Protein AF-A0A1G1FJ34-F1 (afdb_monomer_lite)

pLDDT: mean 71.68, std 17.14, range [36.81, 92.06]

Radius of gyration: 12.67 Å; chains: 1; bounding box: 33×22×34 Å

Foldseek 3Di:
DDDDQPPPQLDQDVVLCVVVVHDPVPRDGPVVPPDLVSQLVVQLVVCVVVVHDNVVSNVSSNVRSVVSVVSSVD

Sequence (74 aa):
MGYKIKTGKAKIPEAIKNILGITDEDVISYDHCNSAEEIEIEMLADYLRRGMSEERAKYLAKEASRDLWDASEK

Structure (mmCIF, N/CA/C/O backbone):
data_AF-A0A1G1FJ34-F1
#
_entry.id   AF-A0A1G1FJ34-F1
#
loop_
_atom_site.group_PDB
_atom_site.id
_atom_site.type_symbol
_atom_site.label_atom_id
_atom_site.label_alt_id
_atom_site.label_comp_id
_atom_site.label_asym_id
_atom_site.label_entity_id
_atom_site.label_seq_id
_atom_site.pdbx_PDB_ins_code
_atom_site.Cartn_x
_atom_site.Cartn_y
_atom_site.Cartn_z
_atom_site.occupancy
_atom_site.B_iso_or_equiv
_atom_site.auth_seq_id
_atom_site.auth_comp_id
_atom_site.auth_asym_id
_atom_site.auth_atom_id
_atom_site.pdbx_PDB_model_num
ATOM 1 N N . MET A 1 1 ? 20.281 14.157 -21.302 1.00 37.00 1 MET A N 1
ATOM 2 C CA . MET A 1 1 ? 19.735 12.784 -21.374 1.00 37.00 1 MET A CA 1
ATOM 3 C C . MET A 1 1 ? 18.445 12.773 -20.574 1.00 37.00 1 MET A C 1
ATOM 5 O O . MET A 1 1 ? 18.511 12.810 -19.357 1.00 37.00 1 MET A O 1
ATOM 9 N N . GLY A 1 2 ? 17.293 12.876 -21.239 1.00 36.81 2 GLY A N 1
ATOM 10 C CA . GLY A 1 2 ? 15.992 12.806 -20.569 1.00 36.81 2 GLY A CA 1
ATOM 11 C C . GLY A 1 2 ? 15.559 11.349 -20.481 1.00 36.81 2 GLY A C 1
ATOM 12 O O . GLY A 1 2 ? 15.424 10.698 -21.517 1.00 36.81 2 GLY A O 1
ATOM 13 N N . TYR A 1 3 ? 15.391 10.825 -19.271 1.00 38.53 3 TYR A N 1
ATOM 14 C CA . TYR A 1 3 ? 14.883 9.474 -19.069 1.00 38.53 3 TYR A CA 1
ATOM 15 C C . TYR A 1 3 ? 13.375 9.485 -19.328 1.00 38.53 3 TYR A C 1
ATOM 17 O O . TYR A 1 3 ? 12.605 10.086 -18.585 1.00 38.53 3 TYR A O 1
ATOM 25 N N . LYS A 1 4 ? 12.955 8.872 -20.439 1.00 37.53 4 LYS A N 1
ATOM 26 C CA . LYS A 1 4 ? 11.542 8.595 -20.708 1.00 37.53 4 LYS A CA 1
ATOM 27 C C . LYS A 1 4 ? 11.122 7.436 -19.811 1.00 37.53 4 LYS A C 1
ATOM 29 O O . LYS A 1 4 ? 11.420 6.286 -20.131 1.00 37.53 4 LYS A O 1
ATOM 34 N N . ILE A 1 5 ? 10.450 7.744 -18.708 1.00 41.25 5 ILE A N 1
ATOM 35 C CA . ILE A 1 5 ? 9.765 6.743 -17.892 1.00 41.25 5 ILE A CA 1
ATOM 36 C C . ILE A 1 5 ? 8.620 6.205 -18.755 1.00 41.25 5 ILE A C 1
ATOM 38 O O . ILE A 1 5 ? 7.747 6.953 -19.201 1.00 41.25 5 ILE A O 1
ATOM 42 N N . LYS A 1 6 ? 8.699 4.921 -19.114 1.00 40.62 6 LYS A N 1
ATOM 43 C CA . LYS A 1 6 ? 7.618 4.229 -19.815 1.00 40.62 6 LYS A CA 1
ATOM 44 C C . LYS A 1 6 ? 6.436 4.193 -18.853 1.00 40.62 6 LYS A C 1
ATOM 46 O O . LYS A 1 6 ? 6.585 3.704 -17.743 1.00 40.62 6 LYS A O 1
ATOM 51 N N . THR A 1 7 ? 5.291 4.705 -19.288 1.00 40.47 7 THR A N 1
ATOM 52 C CA . THR A 1 7 ? 4.011 4.659 -18.576 1.00 40.47 7 THR A CA 1
ATOM 53 C C . THR A 1 7 ? 3.532 3.212 -18.442 1.00 40.47 7 THR A C 1
ATOM 55 O O . THR A 1 7 ? 2.662 2.737 -19.174 1.00 40.47 7 THR A O 1
ATOM 58 N N . GLY A 1 8 ? 4.145 2.466 -17.529 1.00 41.22 8 GLY A N 1
ATOM 59 C CA . GLY A 1 8 ? 3.584 1.233 -17.014 1.00 41.22 8 GLY A CA 1
ATOM 60 C C . GLY A 1 8 ? 2.515 1.636 -16.020 1.00 41.22 8 GLY A C 1
ATOM 61 O O . GLY A 1 8 ? 2.851 2.064 -14.930 1.00 41.22 8 GLY A O 1
ATOM 62 N N . LYS A 1 9 ? 1.236 1.538 -16.400 1.00 46.44 9 LYS A N 1
ATOM 63 C CA . LYS A 1 9 ? 0.129 1.648 -15.445 1.00 46.44 9 LYS A CA 1
ATOM 64 C C . LYS A 1 9 ? 0.421 0.652 -14.324 1.00 46.44 9 LYS A C 1
ATOM 66 O O . LYS A 1 9 ? 0.277 -0.550 -14.569 1.00 46.44 9 LYS A O 1
ATOM 71 N N . ALA A 1 10 ? 0.883 1.113 -13.164 1.00 49.44 10 ALA A N 1
ATOM 72 C CA . ALA A 1 10 ? 1.134 0.238 -12.032 1.00 49.44 10 ALA A CA 1
ATOM 73 C C . ALA A 1 10 ? -0.213 -0.391 -11.659 1.00 49.44 10 ALA A C 1
ATOM 75 O O . ALA A 1 10 ? -1.117 0.264 -11.142 1.00 49.44 10 ALA A O 1
ATOM 76 N N . LYS A 1 11 ? -0.414 -1.649 -12.059 1.00 53.72 11 LYS A N 1
ATOM 77 C CA . LYS A 1 11 ? -1.654 -2.362 -11.775 1.00 53.72 11 LYS A CA 1
ATOM 78 C C . LYS A 1 11 ? -1.637 -2.679 -10.290 1.00 53.72 11 LYS A C 1
ATOM 80 O O . LYS A 1 11 ? -0.796 -3.459 -9.853 1.00 53.72 11 LYS A O 1
ATOM 85 N N . ILE A 1 12 ? -2.573 -2.101 -9.539 1.00 57.03 12 ILE A N 1
ATOM 86 C CA . ILE A 1 12 ? -2.787 -2.452 -8.133 1.00 57.03 12 ILE A CA 1
ATOM 87 C C . ILE A 1 12 ? -2.965 -3.980 -8.043 1.00 57.03 12 ILE A C 1
ATOM 89 O O . ILE A 1 12 ? -3.809 -4.524 -8.767 1.00 57.03 12 ILE A O 1
ATOM 93 N N . PRO A 1 13 ? -2.186 -4.686 -7.202 1.00 64.81 13 PRO A N 1
ATOM 94 C CA . PRO A 1 13 ? -2.350 -6.117 -6.982 1.00 64.81 13 PRO A CA 1
ATOM 95 C C . PRO A 1 13 ? -3.791 -6.487 -6.606 1.00 64.81 13 PRO A C 1
ATOM 97 O O . PRO A 1 13 ? -4.442 -5.811 -5.810 1.00 64.81 13 PRO A O 1
ATOM 100 N N . GLU A 1 14 ? -4.295 -7.594 -7.149 1.00 64.25 14 GLU A N 1
ATOM 101 C CA . GLU A 1 14 ? -5.690 -8.031 -6.969 1.00 64.25 14 GLU A CA 1
ATOM 102 C C . GLU A 1 14 ? -6.047 -8.309 -5.497 1.00 64.25 14 GLU A C 1
ATOM 104 O O . GLU A 1 14 ? -7.168 -8.056 -5.057 1.00 64.25 14 GLU A O 1
ATOM 109 N N . ALA A 1 15 ? -5.063 -8.735 -4.700 1.00 60.50 15 ALA A N 1
ATOM 110 C CA . ALA A 1 15 ? -5.203 -8.891 -3.254 1.00 60.50 15 ALA A CA 1
ATOM 111 C C . ALA A 1 15 ? -5.576 -7.568 -2.563 1.00 60.50 15 ALA A C 1
ATOM 113 O O . ALA A 1 15 ? -6.461 -7.540 -1.711 1.00 60.50 15 ALA A O 1
ATOM 114 N N . ILE A 1 16 ? -4.956 -6.464 -2.981 1.00 60.09 16 ILE A N 1
ATOM 115 C CA . ILE A 1 16 ? -5.216 -5.130 -2.435 1.00 60.09 16 ILE A CA 1
ATOM 116 C C . ILE A 1 16 ? -6.589 -4.638 -2.901 1.00 60.09 16 ILE A C 1
ATOM 118 O O . ILE A 1 16 ? -7.359 -4.128 -2.089 1.00 60.09 16 ILE A O 1
ATOM 122 N N . LYS A 1 17 ? -6.959 -4.886 -4.165 1.00 63.88 17 LYS A N 1
ATOM 123 C CA . LYS A 1 17 ? -8.303 -4.557 -4.673 1.00 63.88 17 LYS A CA 1
ATOM 124 C C . LYS A 1 17 ? -9.412 -5.217 -3.854 1.00 63.88 17 LYS A C 1
ATOM 126 O O . LYS A 1 17 ? -10.354 -4.544 -3.441 1.00 63.88 17 LYS A O 1
ATOM 131 N N . ASN A 1 18 ? -9.253 -6.506 -3.553 1.00 63.31 18 ASN A N 1
ATOM 132 C CA . ASN A 1 18 ? -10.211 -7.274 -2.756 1.00 63.31 18 ASN A CA 1
ATOM 133 C C . ASN A 1 18 ? -10.311 -6.786 -1.303 1.00 63.31 18 ASN A C 1
ATOM 135 O O . ASN A 1 18 ? -11.402 -6.778 -0.737 1.00 63.31 18 ASN A O 1
ATOM 139 N N . ILE A 1 19 ? -9.202 -6.349 -0.697 1.00 63.31 19 ILE A N 1
ATOM 140 C CA . ILE A 1 19 ? -9.199 -5.799 0.670 1.00 63.31 19 ILE A CA 1
ATOM 141 C C . ILE A 1 19 ? -9.916 -4.442 0.728 1.00 63.31 19 ILE A C 1
ATOM 143 O O . ILE A 1 19 ? -10.567 -4.131 1.727 1.00 63.31 19 ILE A O 1
ATOM 147 N N . LEU A 1 20 ? -9.794 -3.638 -0.329 1.00 56.38 20 LEU A N 1
ATOM 148 C CA . LEU A 1 20 ? -10.304 -2.267 -0.383 1.00 56.38 20 LEU A CA 1
ATOM 149 C C . LEU A 1 20 ? -11.692 -2.131 -1.019 1.00 56.38 20 LEU A C 1
ATOM 151 O O . LEU A 1 20 ? -12.272 -1.045 -0.964 1.00 56.38 20 LEU A O 1
ATOM 155 N N . GLY A 1 21 ? -12.207 -3.197 -1.638 1.00 60.03 21 GLY A N 1
ATOM 156 C CA . GLY A 1 21 ? -13.472 -3.179 -2.372 1.00 60.03 21 GLY A CA 1
ATOM 157 C C . GLY A 1 21 ? -13.464 -2.227 -3.572 1.00 60.03 21 GLY A C 1
ATOM 158 O O . GLY A 1 21 ? -14.512 -1.694 -3.921 1.00 60.03 21 GLY A O 1
ATOM 159 N N . ILE A 1 22 ? -12.290 -1.972 -4.161 1.00 58.25 22 ILE A N 1
ATOM 160 C CA . ILE A 1 22 ? -12.142 -1.126 -5.354 1.00 58.25 22 ILE A CA 1
ATOM 161 C C . ILE A 1 22 ? -12.251 -1.963 -6.621 1.00 58.25 22 ILE A C 1
ATOM 163 O O . ILE A 1 22 ? -11.774 -3.099 -6.677 1.00 58.25 22 ILE A O 1
ATOM 167 N N . THR A 1 23 ? -12.868 -1.385 -7.644 1.00 56.59 23 THR A N 1
ATOM 168 C CA . THR A 1 23 ? -12.984 -2.010 -8.964 1.00 56.59 23 THR A CA 1
ATOM 169 C C . THR A 1 23 ? -11.837 -1.560 -9.870 1.00 56.59 23 THR A C 1
ATOM 171 O O . THR A 1 23 ? -11.127 -0.606 -9.561 1.00 56.59 23 THR A O 1
ATOM 174 N N . ASP A 1 24 ? -11.645 -2.218 -11.016 1.00 53.44 24 ASP A N 1
ATOM 175 C CA . ASP A 1 24 ? -10.700 -1.755 -12.046 1.00 53.44 24 ASP A CA 1
ATOM 176 C C . ASP A 1 24 ? -11.027 -0.354 -12.600 1.00 53.44 24 ASP A C 1
ATOM 178 O O . ASP A 1 24 ? -10.185 0.241 -13.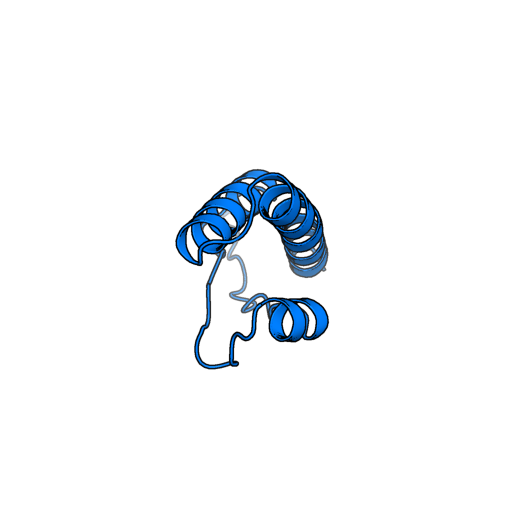270 1.00 53.44 24 ASP A O 1
ATOM 182 N N . GLU A 1 25 ? -12.224 0.177 -12.329 1.00 52.00 25 GLU A N 1
ATOM 183 C CA . GLU A 1 25 ? -12.642 1.527 -12.719 1.00 52.00 25 GLU A CA 1
ATOM 184 C C . GLU A 1 25 ? -12.123 2.606 -11.748 1.00 52.00 25 GLU A C 1
ATOM 186 O O . GLU A 1 25 ? -11.930 3.753 -12.154 1.00 52.00 25 GLU A O 1
ATOM 191 N N . ASP A 1 26 ? -11.785 2.238 -10.507 1.00 55.12 26 ASP A N 1
ATOM 192 C CA . ASP A 1 26 ? -11.136 3.103 -9.512 1.00 55.12 26 ASP A CA 1
ATOM 193 C C . ASP A 1 26 ? -9.612 3.123 -9.724 1.00 55.12 26 ASP A C 1
ATOM 195 O O . ASP A 1 26 ? -8.822 2.746 -8.852 1.00 55.12 26 ASP A O 1
ATOM 199 N N . VAL A 1 27 ? -9.172 3.516 -10.922 1.00 55.25 27 VAL A N 1
ATOM 200 C CA . VAL A 1 27 ? -7.742 3.598 -11.249 1.00 55.25 27 VAL A CA 1
ATOM 201 C C . VAL A 1 27 ? -7.111 4.759 -10.480 1.00 55.25 27 VAL A C 1
ATOM 203 O O . VAL A 1 27 ? -7.147 5.905 -10.926 1.00 55.25 27 VAL A O 1
ATOM 206 N N . ILE A 1 28 ? -6.498 4.460 -9.337 1.00 63.69 28 ILE A N 1
ATOM 207 C CA . ILE A 1 28 ? -5.598 5.392 -8.658 1.00 63.69 28 ILE A CA 1
ATOM 208 C C . ILE A 1 28 ? -4.222 5.251 -9.318 1.00 63.69 28 ILE A C 1
ATOM 210 O O . ILE A 1 28 ? -3.625 4.175 -9.295 1.00 63.69 28 ILE A O 1
ATOM 214 N N . SER A 1 29 ? -3.758 6.317 -9.974 1.00 69.12 29 SER A N 1
ATOM 215 C CA . SER A 1 29 ? -2.394 6.400 -10.505 1.00 69.12 29 SER A CA 1
ATOM 216 C C . SER A 1 29 ? -1.494 7.056 -9.466 1.00 69.12 29 SER A C 1
ATOM 218 O O . SER A 1 29 ? -1.873 8.055 -8.859 1.00 69.12 29 SER A O 1
ATOM 220 N N . TYR A 1 30 ? -0.304 6.487 -9.310 1.00 78.88 30 TYR A N 1
ATOM 221 C CA . TYR A 1 30 ? 0.769 6.998 -8.461 1.00 78.88 30 TYR A CA 1
ATOM 222 C C . TYR A 1 30 ? 2.007 7.363 -9.292 1.00 78.88 30 TYR A C 1
ATOM 224 O O . TYR A 1 30 ? 3.117 7.426 -8.776 1.00 78.88 30 TYR A O 1
ATOM 232 N N . ASP A 1 31 ? 1.830 7.585 -10.600 1.00 74.50 31 ASP A N 1
ATOM 233 C CA . ASP A 1 31 ? 2.934 7.827 -11.540 1.00 74.50 31 ASP A CA 1
ATOM 234 C C . ASP A 1 31 ? 3.669 9.156 -11.261 1.00 74.50 31 ASP A C 1
ATOM 236 O O . ASP A 1 31 ? 4.764 9.385 -11.773 1.00 74.50 31 ASP A O 1
ATOM 240 N N . HIS A 1 32 ? 3.059 10.055 -10.480 1.00 79.19 32 HIS A N 1
ATOM 241 C CA . HIS A 1 32 ? 3.656 11.315 -10.029 1.00 79.19 32 HIS A CA 1
ATOM 242 C C . HIS A 1 32 ? 4.461 11.181 -8.732 1.00 79.19 32 HIS A C 1
ATOM 244 O O . HIS A 1 32 ? 5.209 12.104 -8.401 1.00 79.19 32 HIS A O 1
ATOM 250 N N . CYS A 1 33 ? 4.322 10.070 -8.005 1.00 82.81 33 CYS A N 1
ATOM 251 C CA . CYS A 1 33 ? 5.095 9.801 -6.800 1.00 82.81 33 CYS A CA 1
ATOM 252 C C . CYS A 1 33 ? 6.533 9.418 -7.182 1.00 82.81 33 CYS A C 1
ATOM 254 O O . CYS A 1 33 ? 6.766 8.611 -8.080 1.00 82.81 33 CYS A O 1
ATOM 256 N N . ASN A 1 34 ? 7.512 9.981 -6.479 1.00 85.06 34 ASN A N 1
ATOM 257 C CA . ASN A 1 34 ? 8.941 9.761 -6.716 1.00 85.06 34 ASN A CA 1
ATOM 258 C C . ASN A 1 34 ? 9.570 8.845 -5.657 1.00 85.06 34 ASN A C 1
ATOM 260 O O . ASN A 1 34 ? 10.780 8.615 -5.672 1.00 85.06 34 ASN A O 1
ATOM 264 N N . SER A 1 35 ? 8.762 8.343 -4.724 1.00 86.00 35 SER A N 1
ATOM 265 C CA . SER A 1 35 ? 9.182 7.442 -3.658 1.00 86.00 35 SER A CA 1
ATOM 266 C C . SER A 1 35 ? 8.026 6.561 -3.185 1.00 86.00 35 SER A C 1
ATOM 268 O O . SER A 1 35 ? 6.860 6.953 -3.257 1.00 86.00 35 SER A O 1
ATOM 270 N N . ALA A 1 36 ? 8.352 5.393 -2.624 1.00 84.50 36 ALA A N 1
ATOM 271 C CA . ALA A 1 36 ? 7.372 4.530 -1.961 1.00 84.50 36 ALA A CA 1
ATOM 272 C C . ALA A 1 36 ? 6.677 5.227 -0.771 1.00 84.50 36 ALA A C 1
ATOM 274 O O . ALA A 1 36 ? 5.524 4.931 -0.474 1.00 84.50 36 ALA A O 1
ATOM 275 N N . GLU A 1 37 ? 7.352 6.174 -0.112 1.00 87.81 37 GLU A N 1
ATOM 276 C CA . GLU A 1 37 ? 6.788 6.950 1.000 1.00 87.81 37 GLU A CA 1
ATOM 277 C C . GLU A 1 37 ? 5.679 7.908 0.528 1.00 87.81 37 GLU A C 1
ATOM 279 O O . GLU A 1 37 ? 4.643 8.019 1.177 1.00 87.81 37 GLU A O 1
ATOM 284 N N . GLU A 1 38 ? 5.830 8.541 -0.639 1.00 85.44 38 GLU A N 1
ATOM 285 C CA . GLU A 1 38 ? 4.765 9.372 -1.226 1.00 85.44 38 GLU A CA 1
ATOM 286 C C . GLU A 1 38 ? 3.531 8.538 -1.602 1.00 85.44 38 GLU A C 1
ATOM 288 O O . GLU A 1 38 ? 2.403 8.948 -1.321 1.00 85.44 38 GLU A O 1
ATOM 293 N N . ILE A 1 39 ? 3.738 7.334 -2.148 1.00 86.19 39 ILE A N 1
ATOM 294 C CA . ILE A 1 39 ? 2.648 6.385 -2.430 1.00 86.19 39 ILE A CA 1
ATOM 295 C C . ILE A 1 39 ? 1.950 5.973 -1.125 1.00 86.19 39 ILE A C 1
ATOM 297 O O . ILE A 1 39 ? 0.720 5.952 -1.059 1.00 86.19 39 ILE A O 1
ATOM 301 N N . GLU A 1 40 ? 2.721 5.681 -0.071 1.00 90.69 40 GLU A N 1
ATOM 302 C CA . GLU A 1 40 ? 2.196 5.328 1.254 1.00 90.69 40 GLU A CA 1
ATO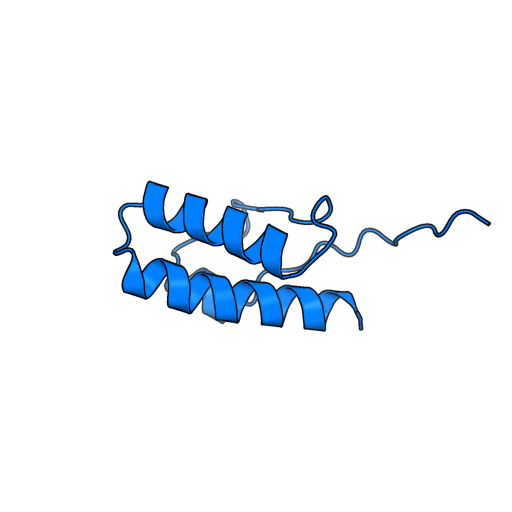M 303 C C . GLU A 1 40 ? 1.292 6.431 1.812 1.00 90.69 40 GLU A C 1
ATOM 305 O O . GLU A 1 40 ? 0.192 6.144 2.285 1.00 90.69 40 GLU A O 1
ATOM 310 N N . ILE A 1 41 ? 1.718 7.693 1.735 1.00 88.44 41 ILE A N 1
ATOM 311 C CA . ILE A 1 41 ? 0.959 8.834 2.263 1.00 88.44 41 ILE A CA 1
ATOM 312 C C . ILE A 1 41 ? -0.372 9.003 1.522 1.00 88.44 41 ILE A C 1
ATOM 314 O O . ILE A 1 41 ? -1.411 9.192 2.162 1.00 88.44 41 ILE A O 1
ATOM 318 N N . GLU A 1 42 ? -0.368 8.916 0.192 1.00 87.69 42 GLU A N 1
ATOM 319 C CA . GLU A 1 42 ? -1.594 9.053 -0.601 1.00 87.69 42 GLU A CA 1
ATOM 320 C C . GLU A 1 42 ? -2.568 7.894 -0.362 1.00 87.69 42 GLU A C 1
ATOM 322 O O . GLU A 1 42 ? -3.771 8.114 -0.194 1.00 87.69 42 GLU A O 1
ATOM 327 N N . MET A 1 43 ? -2.054 6.666 -0.258 1.00 86.50 43 MET A N 1
ATOM 328 C CA . MET A 1 43 ? -2.849 5.494 0.118 1.00 86.50 43 MET A CA 1
ATOM 329 C C . MET A 1 43 ? -3.439 5.620 1.520 1.00 86.50 43 MET A C 1
ATOM 331 O O . MET A 1 43 ? -4.625 5.360 1.723 1.00 86.50 43 MET A O 1
ATOM 335 N N . LEU A 1 44 ? -2.632 6.057 2.486 1.00 88.62 44 LEU A N 1
ATOM 336 C CA . LEU A 1 44 ? -3.069 6.278 3.858 1.00 88.62 44 LEU A CA 1
ATOM 337 C C . LEU A 1 44 ? -4.200 7.312 3.916 1.00 88.62 44 LEU A C 1
ATOM 339 O O . LEU A 1 44 ? -5.219 7.071 4.569 1.00 88.62 44 LEU A O 1
ATOM 343 N N . ALA A 1 45 ? -4.050 8.438 3.215 1.00 85.00 45 ALA A N 1
ATOM 344 C CA . ALA A 1 45 ? -5.076 9.473 3.142 1.00 85.00 45 ALA A CA 1
ATOM 345 C C . ALA A 1 45 ? -6.384 8.940 2.533 1.00 85.00 45 ALA A C 1
ATOM 347 O O . ALA A 1 45 ? -7.466 9.226 3.054 1.00 85.00 45 ALA A O 1
ATOM 348 N N . ASP A 1 46 ? -6.302 8.121 1.480 1.00 83.81 46 ASP A N 1
ATOM 349 C CA . ASP A 1 46 ? -7.477 7.499 0.868 1.00 83.81 46 ASP A CA 1
ATOM 350 C C . ASP A 1 46 ? -8.178 6.512 1.816 1.00 83.81 46 ASP A C 1
ATOM 352 O O . ASP A 1 46 ? -9.402 6.544 1.963 1.00 83.81 46 ASP A O 1
ATOM 356 N N . TYR A 1 47 ? -7.419 5.676 2.525 1.00 84.94 47 TYR A N 1
ATOM 357 C CA . TYR A 1 47 ? -7.969 4.718 3.487 1.00 84.94 47 TYR A CA 1
ATOM 358 C C . TYR A 1 47 ? -8.651 5.404 4.669 1.00 84.94 47 TYR A C 1
ATOM 360 O O . TYR A 1 47 ? -9.758 5.016 5.054 1.00 84.94 47 TYR A O 1
ATOM 368 N N . LEU A 1 48 ? -8.042 6.458 5.214 1.00 83.44 48 LEU A N 1
ATOM 369 C CA . LEU A 1 48 ? -8.650 7.265 6.271 1.00 83.44 48 LEU A CA 1
ATOM 370 C C . LEU A 1 48 ? -9.931 7.954 5.783 1.00 83.44 48 LEU A C 1
ATOM 372 O O . LEU A 1 48 ? -10.941 7.943 6.486 1.00 83.44 48 LEU A O 1
ATOM 376 N N . ARG A 1 49 ? -9.936 8.485 4.552 1.00 80.25 49 ARG A N 1
ATOM 377 C CA . ARG A 1 49 ? -11.122 9.099 3.926 1.00 80.25 49 ARG A CA 1
ATOM 378 C C . ARG A 1 49 ? -12.284 8.113 3.776 1.00 80.25 49 ARG A C 1
ATOM 380 O O . ARG A 1 49 ? -13.440 8.512 3.890 1.00 80.25 49 ARG A O 1
ATOM 387 N N . ARG A 1 50 ? -11.990 6.829 3.566 1.00 80.50 50 ARG A N 1
ATOM 388 C CA . ARG A 1 50 ? -12.980 5.736 3.521 1.00 80.50 50 ARG A CA 1
ATOM 389 C C . ARG A 1 50 ? -13.470 5.291 4.904 1.00 80.50 50 ARG A C 1
ATOM 391 O O . ARG A 1 50 ? -14.282 4.375 4.989 1.00 80.50 50 ARG A O 1
ATOM 398 N N . GLY A 1 51 ? -12.991 5.915 5.980 1.00 84.69 51 GLY A N 1
ATOM 399 C CA . GLY A 1 51 ? -13.372 5.585 7.352 1.00 84.69 51 GLY A CA 1
ATOM 400 C C . GLY A 1 51 ? -12.638 4.371 7.923 1.00 84.69 51 GLY A C 1
ATOM 401 O O . GLY A 1 51 ? -13.113 3.769 8.887 1.00 84.69 51 GLY A O 1
ATOM 402 N N . MET A 1 52 ? -11.497 3.983 7.344 1.00 88.88 52 MET A N 1
ATOM 403 C CA . MET A 1 52 ? -10.655 2.934 7.915 1.00 88.88 52 MET A CA 1
ATOM 404 C C . MET A 1 52 ? -9.978 3.420 9.203 1.00 88.88 52 MET A C 1
ATOM 406 O O . MET A 1 52 ? -9.650 4.597 9.343 1.00 88.88 52 MET A O 1
ATOM 410 N N . SER A 1 53 ? -9.734 2.504 10.145 1.00 92.06 53 SER A N 1
ATOM 411 C CA . SER A 1 53 ? -8.959 2.819 11.344 1.00 92.06 53 SER A CA 1
ATOM 412 C C . SER A 1 53 ? -7.510 3.159 10.996 1.00 92.06 53 SER A C 1
ATOM 414 O O . SER A 1 53 ? -6.908 2.531 10.127 1.00 92.06 53 SER A O 1
ATOM 416 N N . GLU A 1 54 ? -6.934 4.122 11.715 1.00 88.88 54 GLU A N 1
ATOM 417 C CA . GLU A 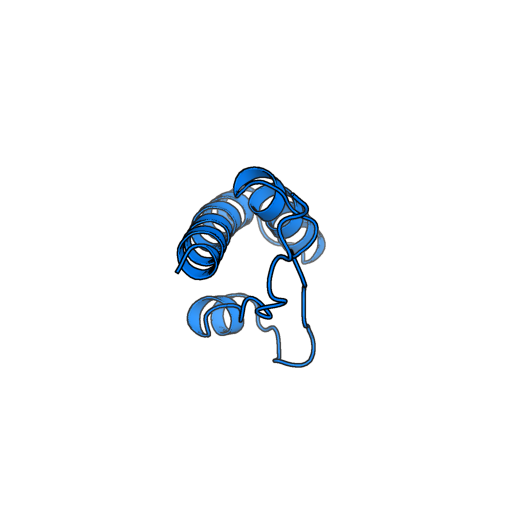1 54 ? -5.585 4.633 11.450 1.00 88.88 54 GLU A CA 1
ATOM 418 C C . GLU A 1 54 ? -4.513 3.536 11.472 1.00 88.88 54 GLU A C 1
ATOM 420 O O . GLU A 1 54 ? -3.665 3.481 10.587 1.00 88.88 54 GLU A O 1
ATOM 425 N N . GLU A 1 55 ? -4.576 2.627 12.444 1.00 91.69 55 GLU A N 1
ATOM 426 C CA . GLU A 1 55 ? -3.623 1.520 12.572 1.00 91.69 55 GLU A CA 1
ATOM 427 C C . GLU A 1 55 ? -3.667 0.583 11.357 1.00 91.69 55 GLU A C 1
ATOM 429 O O . GLU A 1 55 ? -2.633 0.246 10.778 1.00 91.69 55 GLU A O 1
ATOM 434 N N . ARG A 1 56 ? -4.878 0.225 10.914 1.00 86.88 56 ARG A N 1
ATOM 435 C CA . ARG A 1 56 ? -5.081 -0.647 9.754 1.00 86.88 56 ARG A CA 1
ATOM 436 C C . ARG A 1 56 ? -4.714 0.061 8.453 1.00 86.88 56 ARG A C 1
ATOM 438 O O . ARG A 1 56 ? -4.108 -0.554 7.581 1.00 86.88 56 ARG A O 1
ATOM 445 N N . ALA A 1 57 ? -5.055 1.340 8.338 1.00 86.69 57 ALA A N 1
ATOM 446 C CA . ALA A 1 57 ? -4.742 2.159 7.179 1.00 86.69 57 ALA A CA 1
ATOM 447 C C . ALA A 1 57 ? -3.225 2.310 6.999 1.00 86.69 57 ALA A C 1
ATOM 449 O O . ALA A 1 57 ? -2.728 2.097 5.899 1.00 86.69 57 ALA A O 1
ATOM 450 N N . LYS A 1 58 ? -2.478 2.581 8.078 1.00 90.06 58 LYS A N 1
ATOM 451 C CA . LYS A 1 58 ? -1.007 2.652 8.042 1.00 90.06 58 LYS A CA 1
ATOM 452 C C . LYS A 1 58 ? -0.381 1.327 7.631 1.00 90.06 58 LYS A C 1
ATOM 454 O O . LYS A 1 58 ? 0.498 1.306 6.778 1.00 90.06 58 LYS A O 1
ATOM 459 N N . TYR A 1 59 ? -0.849 0.226 8.219 1.00 90.31 59 TYR A N 1
ATOM 460 C CA . TYR A 1 59 ? -0.343 -1.105 7.896 1.00 90.31 59 TYR A CA 1
ATOM 461 C 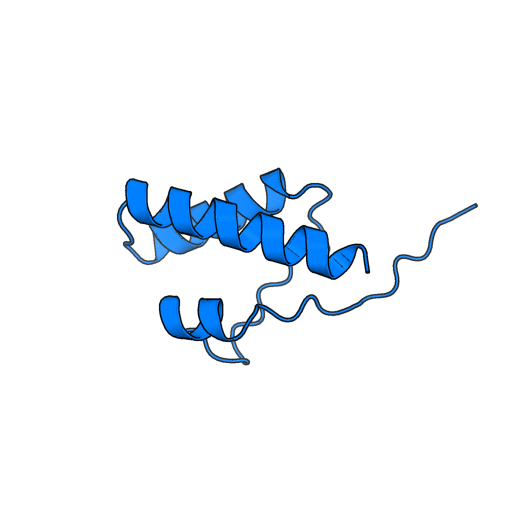C . TYR A 1 59 ? -0.538 -1.433 6.407 1.00 90.31 59 TYR A C 1
ATOM 463 O O . TYR A 1 59 ? 0.421 -1.765 5.714 1.00 90.31 59 TYR A O 1
ATOM 471 N N . LEU A 1 60 ? -1.763 -1.261 5.899 1.00 87.81 60 LEU A N 1
ATOM 472 C CA . LEU A 1 60 ? -2.082 -1.555 4.503 1.00 87.81 60 LEU A CA 1
ATOM 473 C C . LEU A 1 60 ? -1.383 -0.610 3.528 1.00 87.81 60 LEU A C 1
ATOM 475 O O . LEU A 1 60 ? -0.949 -1.060 2.475 1.00 87.81 60 LEU A O 1
ATOM 479 N N . ALA A 1 61 ? -1.275 0.681 3.853 1.00 87.12 61 ALA A N 1
ATOM 480 C CA . ALA A 1 61 ? -0.642 1.660 2.972 1.00 87.12 61 ALA A CA 1
ATOM 481 C C . ALA A 1 61 ? 0.842 1.352 2.788 1.00 87.12 61 ALA A C 1
ATOM 4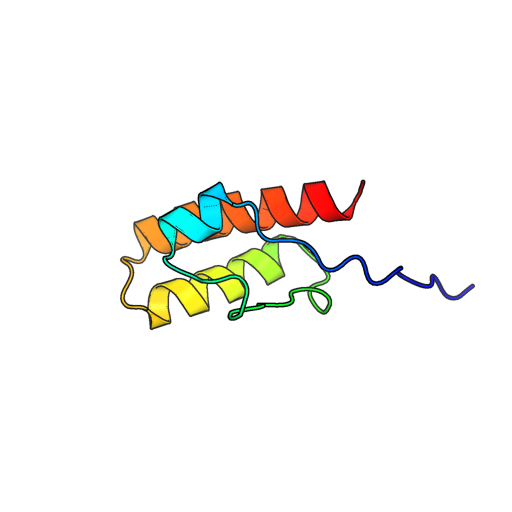83 O O . ALA A 1 61 ? 1.338 1.404 1.670 1.00 87.12 61 ALA A O 1
ATOM 484 N N . LYS A 1 62 ? 1.519 0.959 3.870 1.00 89.19 62 LYS A N 1
ATOM 485 C CA . LYS A 1 62 ? 2.941 0.626 3.864 1.00 89.19 62 LYS A CA 1
ATOM 486 C C . LYS A 1 62 ? 3.269 -0.653 3.094 1.00 89.19 62 LYS A C 1
ATOM 488 O O . LYS A 1 62 ? 4.274 -0.701 2.390 1.00 89.19 62 LYS A O 1
ATOM 493 N N . GLU A 1 63 ? 2.461 -1.705 3.243 1.00 87.75 63 GLU A N 1
ATOM 494 C CA . GLU A 1 63 ? 2.647 -2.924 2.440 1.00 87.75 63 GLU A CA 1
ATOM 495 C C . GLU A 1 63 ? 2.343 -2.650 0.962 1.00 87.75 63 GLU A C 1
ATOM 497 O O . GLU A 1 63 ? 3.143 -2.978 0.089 1.00 87.75 63 GLU A O 1
ATOM 502 N N . ALA A 1 64 ? 1.226 -1.972 0.686 1.00 85.12 64 ALA A N 1
ATOM 503 C CA . ALA A 1 64 ? 0.773 -1.678 -0.667 1.00 85.12 64 ALA A CA 1
ATOM 504 C C . ALA A 1 64 ? 1.731 -0.769 -1.448 1.00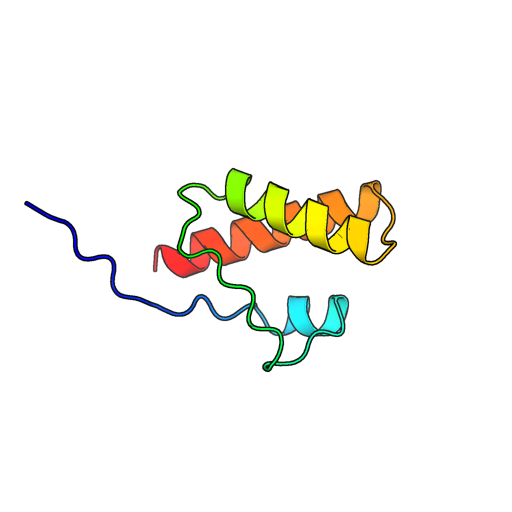 85.12 64 ALA A C 1
ATOM 506 O O . ALA A 1 64 ? 1.999 -1.025 -2.623 1.00 85.12 64 ALA A O 1
ATOM 507 N N . SER A 1 65 ? 2.248 0.283 -0.811 1.00 86.50 65 SER A N 1
ATOM 508 C CA . SER A 1 65 ? 3.168 1.228 -1.443 1.00 86.50 65 SER A CA 1
ATOM 509 C C . SER A 1 65 ? 4.488 0.568 -1.821 1.00 86.50 65 SER A C 1
ATOM 511 O O . SER A 1 65 ? 5.012 0.810 -2.908 1.00 86.50 65 SER A O 1
ATOM 513 N N . ARG A 1 66 ? 4.994 -0.315 -0.956 1.00 85.31 66 ARG A N 1
ATOM 514 C CA . ARG A 1 66 ? 6.214 -1.078 -1.200 1.00 85.31 66 ARG A CA 1
ATOM 515 C C . ARG A 1 66 ? 6.038 -2.078 -2.335 1.00 85.31 66 ARG A C 1
ATOM 517 O O . ARG A 1 66 ? 6.869 -2.100 -3.236 1.00 85.31 66 ARG A O 1
ATOM 524 N N . ASP A 1 67 ? 4.956 -2.853 -2.320 1.00 82.75 67 ASP A N 1
ATOM 525 C CA . ASP A 1 67 ? 4.662 -3.817 -3.384 1.00 82.75 67 ASP A CA 1
ATOM 526 C C . ASP A 1 67 ? 4.505 -3.125 -4.746 1.00 82.75 67 ASP A C 1
ATOM 528 O O . ASP A 1 67 ? 4.981 -3.633 -5.763 1.00 82.75 67 ASP A O 1
ATOM 532 N N . LEU A 1 68 ? 3.870 -1.948 -4.774 1.00 81.56 68 LEU A N 1
ATOM 533 C CA . LEU A 1 68 ? 3.733 -1.140 -5.986 1.00 81.56 68 LEU A CA 1
ATOM 534 C C . LEU A 1 68 ? 5.067 -0.581 -6.476 1.00 81.56 68 LEU A C 1
ATOM 536 O O . LEU A 1 68 ? 5.346 -0.656 -7.673 1.00 81.56 68 LEU A O 1
ATOM 540 N N . TRP A 1 69 ? 5.885 -0.037 -5.574 1.00 84.06 69 TRP A N 1
ATOM 541 C CA . TRP A 1 69 ? 7.192 0.510 -5.928 1.00 84.06 69 TRP A CA 1
ATOM 542 C C . TRP A 1 69 ? 8.123 -0.583 -6.468 1.00 84.06 69 TRP A C 1
ATOM 544 O O . TRP A 1 69 ? 8.658 -0.453 -7.569 1.00 84.06 69 TRP A O 1
ATOM 554 N N . ASP A 1 70 ? 8.219 -1.715 -5.765 1.00 78.94 70 ASP A N 1
ATOM 555 C CA . ASP A 1 70 ? 9.040 -2.862 -6.171 1.00 78.94 70 ASP A CA 1
ATOM 556 C C . ASP A 1 70 ? 8.550 -3.495 -7.491 1.00 78.94 70 ASP A C 1
ATOM 558 O O . ASP A 1 70 ? 9.345 -4.057 -8.250 1.00 78.94 70 ASP A O 1
ATOM 562 N N . ALA A 1 71 ? 7.245 -3.425 -7.788 1.00 74.88 71 ALA A N 1
ATOM 563 C CA . ALA A 1 71 ? 6.687 -3.861 -9.069 1.00 74.88 71 ALA A CA 1
ATOM 564 C C . ALA A 1 71 ? 6.955 -2.868 -10.212 1.00 74.88 71 ALA A C 1
ATOM 566 O O . ALA A 1 71 ? 7.024 -3.291 -11.364 1.00 74.88 71 ALA A O 1
ATOM 567 N N . SER A 1 72 ? 7.105 -1.574 -9.911 1.00 66.88 72 SER A N 1
ATOM 568 C CA . SER A 1 72 ? 7.405 -0.532 -10.899 1.00 66.88 72 SER A CA 1
ATOM 569 C C . SER A 1 72 ? 8.877 -0.504 -11.326 1.00 66.88 72 SER A C 1
ATOM 571 O O . SER A 1 72 ? 9.176 -0.015 -12.415 1.00 66.88 72 SER A O 1
ATOM 573 N N . GLU A 1 73 ? 9.800 -0.991 -10.492 1.00 63.94 73 GLU A N 1
ATOM 574 C CA . GLU A 1 73 ? 11.236 -1.046 -10.817 1.00 63.94 73 GLU A CA 1
ATOM 575 C C . GLU A 1 73 ? 11.647 -2.283 -11.648 1.00 63.94 73 GLU A C 1
ATOM 577 O O . GLU A 1 73 ? 12.820 -2.423 -12.005 1.00 63.94 73 GLU A O 1
ATOM 582 N N . LYS A 1 74 ? 10.703 -3.174 -11.986 1.00 52.03 74 LYS A N 1
ATOM 583 C CA . LYS A 1 74 ? 10.929 -4.390 -12.793 1.00 52.03 74 LYS A CA 1
ATOM 584 C C . LYS A 1 74 ? 10.445 -4.249 -14.234 1.00 52.03 74 LYS A C 1
ATOM 586 O O . LYS A 1 74 ? 11.164 -4.753 -15.127 1.00 52.03 74 LYS A O 1
#

Secondary structure (DSSP, 8-state):
-------------HHHHHHHT--TTS----TT-SSHHHHHHHHHHHHHHTT--HHHHHHHHHHHHHHHHHHHT-